Protein AF-A0A1X7K3Z0-F1 (afdb_monomer_lite)

Foldseek 3Di:
DPPQPQLVPDDLDLVSLLVLLVVCLPPPDDPSLVSLLVVLVVSLVCCVVCPVPNVPVDDPLSNVVSVVSNVCVVVVPDDDSVNSVVSNVSSD

Secondary structure (DSSP, 8-state):
------GGGS-S-HHHHHHHHHHHHHH-STHHHHHHHHHHHHHHHHHHTTGGGHHHHS-HHHHHHHHHHHHHHHTTPPPPHHHHHHHHHHT-

Organism: NCBI:txid1852522

pLDDT: mean 87.48, std 13.67, range [36.81, 97.69]

Structure (mmCIF, N/CA/C/O backbone):
data_AF-A0A1X7K3Z0-F1
#
_entry.id   AF-A0A1X7K3Z0-F1
#
loop_
_atom_site.group_PDB
_atom_site.id
_atom_site.type_symbol
_atom_site.label_atom_id
_atom_site.label_alt_id
_atom_site.label_comp_id
_atom_site.label_asym_id
_atom_site.label_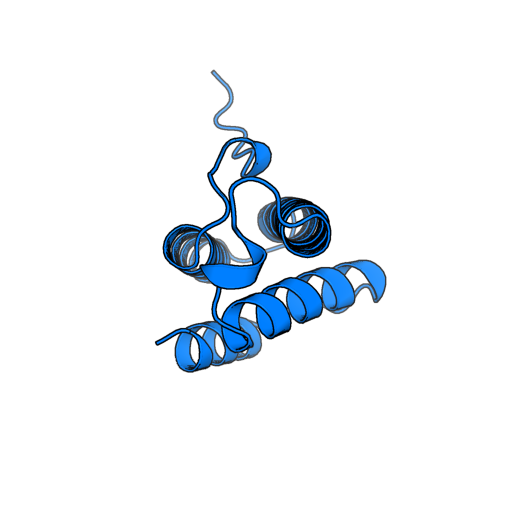entity_id
_atom_site.label_seq_id
_atom_site.pdbx_PDB_ins_code
_atom_site.Cartn_x
_atom_site.Cartn_y
_atom_site.Cartn_z
_atom_site.occupancy
_atom_site.B_iso_or_equiv
_atom_site.auth_seq_id
_atom_site.auth_comp_id
_atom_site.auth_asym_id
_atom_site.auth_atom_id
_atom_site.pdbx_PDB_model_num
ATOM 1 N N . MET A 1 1 ? -5.560 28.061 -1.333 1.00 36.81 1 MET A N 1
ATOM 2 C CA . MET A 1 1 ? -4.918 26.865 -1.914 1.00 36.81 1 MET A CA 1
ATOM 3 C C . MET A 1 1 ? -5.691 25.686 -1.373 1.00 36.81 1 MET A C 1
ATOM 5 O O . MET A 1 1 ? -5.819 25.615 -0.160 1.00 36.81 1 MET A O 1
ATOM 9 N N . ARG A 1 2 ? -6.335 24.886 -2.227 1.00 41.97 2 ARG A N 1
ATOM 10 C CA . ARG A 1 2 ? -7.012 23.674 -1.758 1.00 41.97 2 ARG A CA 1
ATOM 11 C C . ARG A 1 2 ? -5.923 22.661 -1.433 1.00 41.97 2 ARG A C 1
ATOM 13 O O . ARG A 1 2 ? -5.065 22.413 -2.275 1.00 41.97 2 ARG A O 1
ATOM 20 N N . GLU A 1 3 ? -5.920 22.168 -0.206 1.00 45.72 3 GLU A N 1
ATOM 21 C CA . GLU A 1 3 ? -5.090 21.049 0.240 1.00 45.72 3 GLU A CA 1
ATOM 22 C C . GLU A 1 3 ? -5.682 19.745 -0.311 1.00 45.72 3 GLU A C 1
ATOM 24 O O . GLU A 1 3 ? -6.072 18.854 0.436 1.00 45.72 3 GLU A O 1
ATOM 29 N N . ASP A 1 4 ? -5.818 19.661 -1.634 1.00 48.41 4 ASP A N 1
ATOM 30 C CA . ASP A 1 4 ? -6.292 18.455 -2.301 1.00 48.41 4 ASP A CA 1
ATOM 31 C C . ASP A 1 4 ? -5.103 17.476 -2.297 1.00 48.41 4 ASP A C 1
ATOM 33 O O . ASP A 1 4 ? -4.140 17.646 -3.049 1.00 48.41 4 ASP A O 1
ATOM 37 N N . GLN A 1 5 ? -5.110 16.528 -1.352 1.00 56.78 5 GLN A N 1
ATOM 38 C CA . GLN A 1 5 ? -4.059 15.528 -1.116 1.00 56.78 5 GLN A CA 1
ATOM 39 C C . GLN A 1 5 ? -3.932 14.553 -2.297 1.00 56.78 5 GLN A C 1
ATOM 41 O O . GLN A 1 5 ? -4.313 13.394 -2.226 1.00 56.78 5 GLN A O 1
ATOM 46 N N . ALA A 1 6 ? -3.351 15.017 -3.398 1.00 60.50 6 ALA A N 1
ATOM 47 C CA . ALA A 1 6 ? -3.021 14.182 -4.538 1.00 60.50 6 ALA A CA 1
ATOM 48 C C . ALA A 1 6 ? -1.753 13.367 -4.224 1.00 60.50 6 ALA A C 1
ATOM 50 O O . ALA A 1 6 ? -0.632 13.817 -4.480 1.00 60.50 6 ALA A O 1
ATOM 51 N N . PHE A 1 7 ? -1.919 12.148 -3.696 1.00 66.75 7 PHE A N 1
ATOM 52 C CA . PHE A 1 7 ? -0.818 11.188 -3.480 1.00 66.75 7 PHE A CA 1
ATOM 53 C C . PHE A 1 7 ? 0.006 10.906 -4.753 1.00 66.75 7 PHE A C 1
ATOM 55 O O . PHE A 1 7 ? 1.152 10.477 -4.686 1.00 66.75 7 PHE A O 1
ATOM 62 N N . ILE A 1 8 ? -0.551 11.240 -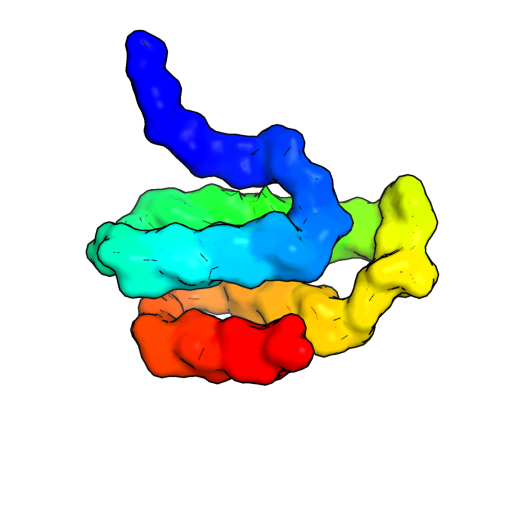5.916 1.00 62.06 8 ILE A N 1
ATOM 63 C CA . ILE A 1 8 ? -0.010 11.119 -7.275 1.00 62.06 8 ILE A CA 1
ATOM 64 C C . ILE A 1 8 ? 1.418 11.685 -7.451 1.00 62.06 8 ILE A C 1
ATOM 66 O O . ILE A 1 8 ? 2.147 11.223 -8.323 1.00 62.06 8 ILE A O 1
ATOM 70 N N . TYR A 1 9 ? 1.846 12.662 -6.642 1.00 71.75 9 TYR A N 1
ATOM 71 C CA . TYR A 1 9 ? 3.191 13.261 -6.748 1.00 71.75 9 TYR A CA 1
ATOM 72 C C . TYR A 1 9 ? 4.258 12.596 -5.871 1.00 71.75 9 TYR A C 1
ATOM 74 O O . TYR A 1 9 ? 5.425 12.992 -5.908 1.00 71.75 9 TYR A O 1
ATOM 82 N N . TYR A 1 10 ? 3.879 11.614 -5.057 1.00 82.12 10 TYR A N 1
ATOM 83 C CA . TYR A 1 10 ? 4.807 10.959 -4.147 1.00 82.12 10 TYR A CA 1
ATOM 84 C C . TYR A 1 10 ? 5.518 9.791 -4.822 1.00 82.12 10 TYR A C 1
ATOM 86 O O . TYR A 1 10 ? 4.916 9.000 -5.548 1.00 82.12 10 TYR A O 1
ATOM 94 N N . ARG A 1 11 ? 6.814 9.660 -4.525 1.00 89.75 11 ARG A N 1
ATOM 95 C CA . ARG A 1 11 ? 7.661 8.578 -5.032 1.00 89.75 11 ARG A CA 1
ATOM 96 C C . ARG A 1 11 ? 7.148 7.211 -4.579 1.00 89.75 11 ARG A C 1
ATOM 98 O O . ARG A 1 11 ? 6.732 7.065 -3.433 1.00 89.75 11 ARG A O 1
ATOM 105 N N . PHE A 1 12 ? 7.261 6.207 -5.441 1.00 93.44 12 PHE A N 1
ATOM 106 C CA . PHE A 1 12 ? 6.907 4.819 -5.144 1.00 93.44 12 PHE A CA 1
ATOM 107 C C . PHE A 1 12 ? 7.897 4.180 -4.167 1.00 93.44 12 PHE A C 1
ATOM 109 O O . PHE A 1 12 ? 8.921 3.637 -4.569 1.00 93.44 12 PHE A O 1
ATOM 116 N N . THR A 1 13 ? 7.618 4.299 -2.869 1.00 93.88 13 THR A N 1
ATOM 117 C CA . THR A 1 13 ? 8.418 3.672 -1.812 1.00 93.88 13 THR A CA 1
ATOM 118 C C . THR A 1 13 ? 7.525 3.068 -0.735 1.00 93.88 13 THR A C 1
ATOM 120 O O . THR A 1 13 ? 6.381 3.493 -0.536 1.00 93.88 13 THR A O 1
ATOM 123 N N . LYS A 1 14 ? 8.073 2.088 -0.012 1.00 94.88 14 LYS A N 1
ATOM 124 C CA . LYS A 1 14 ? 7.433 1.441 1.138 1.00 94.88 14 LYS A CA 1
ATOM 125 C C . LYS A 1 14 ? 7.059 2.454 2.225 1.00 94.88 14 LYS A C 1
ATOM 127 O O . LYS A 1 14 ? 5.969 2.396 2.783 1.00 94.88 14 LYS A O 1
ATOM 132 N N . GLU A 1 15 ? 7.920 3.432 2.490 1.00 94.50 15 GLU A N 1
ATOM 133 C CA . GLU A 1 15 ? 7.711 4.458 3.519 1.00 94.50 15 GLU A CA 1
ATOM 134 C C . GLU A 1 15 ? 6.534 5.380 3.185 1.00 94.50 15 GLU A C 1
ATOM 136 O O . GLU A 1 15 ? 5.764 5.758 4.074 1.00 94.50 15 GLU A O 1
ATOM 141 N N . ASN A 1 16 ? 6.369 5.727 1.906 1.00 94.12 16 ASN A N 1
ATOM 142 C CA . ASN A 1 16 ? 5.231 6.522 1.456 1.00 94.12 16 ASN A CA 1
ATOM 143 C C . ASN A 1 16 ? 3.928 5.723 1.563 1.00 94.12 16 ASN A C 1
ATOM 145 O O . ASN A 1 16 ? 2.956 6.245 2.103 1.00 94.12 16 ASN A O 1
ATOM 149 N N . LEU A 1 17 ? 3.933 4.441 1.175 1.00 95.38 17 LEU A N 1
ATOM 150 C CA . LEU A 1 17 ? 2.789 3.546 1.380 1.00 95.38 17 LEU A CA 1
ATOM 151 C C . LEU A 1 17 ? 2.383 3.472 2.864 1.00 95.38 17 LEU A C 1
ATOM 153 O O . LEU A 1 17 ? 1.220 3.699 3.196 1.00 95.38 17 LEU A O 1
ATOM 157 N N . ILE A 1 18 ? 3.342 3.240 3.769 1.00 95.31 18 ILE A N 1
ATOM 158 C CA . ILE A 1 18 ? 3.104 3.223 5.224 1.00 95.31 18 ILE A CA 1
ATOM 159 C C . ILE A 1 18 ? 2.519 4.560 5.695 1.00 95.31 18 ILE A C 1
ATOM 161 O O . ILE A 1 18 ? 1.592 4.593 6.509 1.00 95.31 18 ILE A O 1
ATOM 165 N N . SER A 1 19 ? 3.045 5.680 5.196 1.00 92.38 19 SER A N 1
ATOM 166 C CA . SER A 1 19 ? 2.562 7.013 5.563 1.00 92.38 19 SER A CA 1
ATOM 167 C C . SER A 1 19 ? 1.107 7.221 5.140 1.00 92.38 19 SER A C 1
ATOM 169 O O . SER A 1 19 ? 0.310 7.724 5.933 1.00 92.38 19 SER A O 1
ATOM 171 N N . PHE A 1 20 ? 0.729 6.780 3.940 1.00 92.38 20 PHE A N 1
ATOM 172 C CA . PHE A 1 20 ? -0.646 6.887 3.449 1.00 92.38 20 PHE A CA 1
ATOM 173 C C . PHE A 1 20 ? -1.614 5.991 4.213 1.00 92.38 20 PHE A C 1
ATOM 175 O O . PHE A 1 20 ? -2.682 6.459 4.602 1.00 92.38 20 PHE A O 1
ATOM 182 N N . LEU A 1 21 ? -1.221 4.755 4.522 1.00 93.00 21 LEU A N 1
ATOM 183 C CA . LEU A 1 21 ? -2.013 3.857 5.366 1.00 93.00 21 LEU A CA 1
ATOM 184 C C . LEU A 1 21 ? -2.261 4.460 6.758 1.00 93.00 21 LEU A C 1
ATOM 186 O O . LEU A 1 21 ? -3.379 4.423 7.269 1.00 93.00 21 LEU A O 1
ATOM 190 N N . ASN A 1 22 ? -1.257 5.114 7.347 1.00 91.88 22 ASN A N 1
ATOM 191 C CA . ASN A 1 22 ? -1.413 5.825 8.617 1.00 91.88 22 ASN A CA 1
ATOM 192 C C . ASN A 1 22 ? -2.340 7.049 8.528 1.00 91.88 22 ASN A C 1
ATOM 194 O O . ASN A 1 22 ? -3.041 7.355 9.496 1.00 91.88 22 ASN A O 1
ATOM 198 N N . ILE A 1 23 ? -2.345 7.771 7.402 1.00 89.25 23 ILE A N 1
ATOM 199 C CA . ILE A 1 23 ? -3.283 8.881 7.160 1.00 89.25 23 ILE A CA 1
ATOM 200 C C . ILE A 1 23 ? -4.706 8.334 7.028 1.00 89.25 23 ILE A C 1
ATOM 202 O O . ILE A 1 23 ? -5.618 8.833 7.690 1.00 89.25 23 ILE A O 1
ATOM 206 N N . LEU A 1 24 ? -4.881 7.278 6.231 1.00 88.81 24 LEU A N 1
ATOM 207 C CA . LEU A 1 24 ? -6.167 6.628 6.008 1.00 88.81 24 LEU A CA 1
ATOM 208 C C . LEU A 1 24 ? -6.770 6.122 7.324 1.00 88.81 24 LEU A C 1
ATOM 210 O O . LEU A 1 24 ? -7.932 6.406 7.617 1.00 88.81 24 LEU A O 1
ATOM 214 N N . LYS A 1 25 ? -5.951 5.483 8.169 1.00 89.12 25 LYS A N 1
ATOM 215 C CA . LYS A 1 25 ? -6.337 5.035 9.513 1.00 89.12 25 LYS A CA 1
ATOM 216 C C . LYS A 1 25 ? -6.875 6.171 10.396 1.00 89.12 25 LYS A C 1
ATOM 218 O O . LYS A 1 25 ? -7.770 5.946 11.204 1.00 89.12 25 LYS A O 1
ATOM 223 N N . LYS A 1 26 ? -6.325 7.386 10.280 1.00 85.31 26 LYS A N 1
ATOM 224 C CA . LYS A 1 26 ? -6.684 8.537 11.133 1.00 85.31 26 LYS A CA 1
ATOM 225 C C . LYS A 1 26 ? -7.932 9.289 10.666 1.00 85.31 26 LYS A C 1
ATOM 227 O O . LYS A 1 26 ? -8.616 9.867 11.506 1.00 85.31 26 LYS A O 1
ATOM 232 N N . ASN A 1 27 ? -8.213 9.307 9.361 1.00 75.44 27 ASN A N 1
ATOM 233 C CA . ASN A 1 27 ? -9.171 10.248 8.764 1.00 75.44 27 ASN A CA 1
ATOM 234 C C . ASN A 1 27 ? -10.570 9.677 8.461 1.00 75.44 27 ASN A C 1
ATOM 236 O O . ASN A 1 27 ? -11.435 10.435 8.039 1.00 75.44 27 ASN A O 1
ATOM 240 N N . ASN A 1 28 ? -10.828 8.392 8.727 1.00 60.97 28 ASN A N 1
ATOM 241 C CA . ASN A 1 28 ? -12.175 7.802 8.762 1.00 60.97 28 ASN A CA 1
ATOM 242 C C . ASN A 1 28 ? -13.064 8.075 7.513 1.00 60.97 28 ASN A C 1
ATOM 244 O O . ASN A 1 28 ? -14.191 8.535 7.680 1.00 60.97 28 ASN A O 1
ATOM 248 N N . HIS A 1 29 ? -12.572 7.750 6.300 1.00 62.53 29 HIS A N 1
ATOM 249 C CA . HIS A 1 29 ? -13.319 7.275 5.100 1.00 62.53 29 HIS A CA 1
ATOM 250 C C . HIS A 1 29 ? -13.070 7.937 3.716 1.00 62.53 29 HIS A C 1
ATOM 252 O O . HIS A 1 29 ? -12.900 9.144 3.546 1.00 62.53 29 HIS A O 1
ATOM 258 N N . ASN A 1 30 ? -13.153 7.031 2.730 1.00 57.31 30 ASN A N 1
ATOM 259 C CA . ASN A 1 30 ? -13.393 7.050 1.278 1.00 57.31 30 ASN A CA 1
ATOM 260 C C . ASN A 1 30 ? -12.562 7.941 0.353 1.00 57.31 30 ASN A C 1
ATOM 262 O O . ASN A 1 30 ? -11.855 7.384 -0.483 1.00 57.31 30 ASN A O 1
ATOM 266 N N . HIS A 1 31 ? -12.599 9.274 0.449 1.00 61.22 31 HIS A N 1
ATOM 267 C CA . HIS A 1 31 ? -11.901 10.090 -0.564 1.00 61.22 31 HIS A CA 1
ATOM 268 C C . HIS A 1 31 ? -10.386 9.853 -0.562 1.00 61.22 31 HIS A C 1
ATOM 270 O O . HIS A 1 31 ? -9.771 9.751 -1.615 1.00 61.22 31 HIS A O 1
ATOM 276 N N . THR A 1 32 ? -9.804 9.639 0.618 1.00 77.69 32 THR A N 1
ATOM 277 C CA . THR A 1 32 ? -8.387 9.289 0.766 1.00 77.69 32 THR A CA 1
ATOM 278 C C . THR A 1 32 ? -8.065 7.874 0.269 1.00 77.69 32 THR A C 1
ATOM 280 O O . THR A 1 32 ? -6.928 7.607 -0.112 1.00 77.69 32 THR A O 1
ATOM 283 N N . PHE A 1 33 ? -9.039 6.955 0.268 1.00 88.38 33 PHE A N 1
ATOM 284 C CA . PHE A 1 33 ? -8.815 5.583 -0.190 1.00 88.38 33 PHE A CA 1
ATOM 285 C C . PHE A 1 33 ? -8.733 5.501 -1.714 1.00 88.38 33 PHE A C 1
ATOM 287 O O . PHE A 1 33 ? -7.828 4.855 -2.233 1.00 88.38 33 PHE A O 1
ATOM 294 N N . ASP A 1 34 ? -9.624 6.194 -2.428 1.00 89.19 34 ASP A N 1
ATOM 295 C CA . ASP A 1 34 ? -9.621 6.195 -3.895 1.00 89.19 34 ASP A CA 1
ATOM 296 C C . ASP A 1 34 ? -8.312 6.744 -4.473 1.00 89.19 34 ASP A C 1
ATOM 298 O O . ASP A 1 34 ? -7.774 6.166 -5.426 1.00 89.19 34 ASP A O 1
ATOM 302 N N . ASP A 1 35 ? -7.793 7.818 -3.869 1.00 89.12 35 ASP A N 1
ATOM 303 C CA . ASP A 1 35 ? -6.515 8.432 -4.235 1.00 89.12 35 ASP A CA 1
ATOM 304 C C . ASP A 1 35 ? -5.332 7.504 -3.917 1.00 89.12 35 ASP A C 1
ATOM 306 O O . ASP A 1 35 ? -4.409 7.370 -4.724 1.00 89.12 35 ASP A O 1
ATOM 310 N N . LEU A 1 36 ? -5.359 6.828 -2.760 1.00 92.19 36 LEU A N 1
ATOM 311 C CA . LEU A 1 36 ? -4.341 5.841 -2.389 1.00 92.19 36 LEU A CA 1
ATOM 312 C C . LEU A 1 36 ? -4.340 4.662 -3.365 1.00 92.19 36 LEU A C 1
ATOM 314 O O . LEU A 1 36 ? -3.288 4.265 -3.852 1.00 92.19 36 LEU A O 1
ATOM 318 N N . ALA A 1 37 ? -5.509 4.119 -3.683 1.00 93.88 37 ALA A N 1
ATOM 319 C CA . ALA A 1 37 ? -5.633 2.992 -4.592 1.00 93.88 37 ALA A CA 1
ATOM 320 C C . ALA A 1 37 ? -5.202 3.350 -6.026 1.00 93.88 37 ALA A C 1
ATOM 322 O O . ALA A 1 37 ? -4.601 2.521 -6.707 1.00 93.88 37 ALA A O 1
ATOM 323 N N . GLU A 1 38 ? -5.425 4.590 -6.477 1.00 93.00 38 GLU A N 1
ATOM 324 C CA . GLU A 1 38 ? -4.896 5.070 -7.761 1.00 93.00 38 GLU A CA 1
ATOM 325 C C . GLU A 1 38 ? -3.364 5.195 -7.749 1.00 93.00 38 GLU A C 1
ATOM 327 O O . GLU A 1 38 ? -2.677 4.832 -8.713 1.00 93.00 38 GLU A O 1
ATOM 332 N N . TRP A 1 39 ? -2.807 5.662 -6.631 1.00 94.88 39 TRP A N 1
ATOM 333 C CA . TRP A 1 39 ? -1.365 5.686 -6.427 1.00 94.88 39 TRP A CA 1
ATOM 334 C C . TRP A 1 39 ? -0.775 4.267 -6.393 1.00 94.88 39 TRP A C 1
ATOM 336 O O . TRP A 1 39 ? 0.242 4.021 -7.038 1.00 94.88 39 TRP A O 1
ATOM 346 N N . CYS A 1 40 ? -1.438 3.312 -5.735 1.00 95.88 40 CYS A N 1
ATOM 347 C CA . CYS A 1 40 ? -1.056 1.899 -5.716 1.00 95.88 40 CYS A CA 1
ATOM 348 C C . CYS A 1 40 ? -1.081 1.279 -7.121 1.00 95.88 40 CYS A C 1
ATOM 350 O O . CYS A 1 40 ? -0.119 0.624 -7.523 1.00 95.88 40 CYS A O 1
ATOM 352 N N . HIS A 1 41 ? -2.115 1.549 -7.918 1.00 95.12 41 HIS A N 1
ATOM 353 C CA . HIS A 1 41 ? -2.152 1.122 -9.318 1.00 95.12 41 HIS A CA 1
ATOM 354 C C . HIS A 1 41 ? -0.967 1.678 -10.126 1.00 95.12 41 HIS A C 1
ATOM 356 O O . HIS A 1 41 ? -0.327 0.956 -10.900 1.00 95.12 41 HIS A O 1
ATOM 362 N N . SER A 1 42 ? -0.630 2.952 -9.908 1.00 94.88 42 SER A N 1
ATOM 363 C CA . SER A 1 42 ? 0.523 3.594 -10.542 1.00 94.88 42 SER A CA 1
ATOM 364 C C . SER A 1 42 ? 1.844 2.971 -10.085 1.00 94.88 42 SER A C 1
ATOM 366 O O . SER A 1 42 ? 2.707 2.708 -10.925 1.00 94.88 42 SER A O 1
ATOM 368 N N . PHE A 1 43 ? 1.992 2.671 -8.791 1.00 95.31 43 PHE A N 1
ATOM 369 C CA . PHE A 1 43 ? 3.156 1.974 -8.244 1.00 95.31 43 PHE A CA 1
ATOM 370 C C . PHE A 1 43 ? 3.316 0.619 -8.931 1.00 95.31 43 PHE A C 1
ATOM 372 O O . PHE A 1 43 ? 4.338 0.377 -9.568 1.00 95.31 43 PHE A O 1
ATOM 379 N N . TRP A 1 44 ? 2.292 -0.232 -8.895 1.00 95.25 44 TRP A N 1
ATOM 380 C CA . TRP A 1 44 ? 2.339 -1.553 -9.519 1.00 95.25 44 TRP A CA 1
ATOM 381 C C . TRP A 1 44 ? 2.691 -1.489 -11.010 1.00 95.25 44 TRP A C 1
ATOM 383 O O . TRP A 1 44 ? 3.535 -2.253 -11.483 1.00 95.25 44 TRP A O 1
ATOM 393 N N . THR A 1 45 ? 2.104 -0.540 -11.747 1.00 94.69 45 THR A N 1
ATOM 394 C CA . THR A 1 45 ? 2.404 -0.337 -13.173 1.00 94.69 45 THR A CA 1
ATOM 395 C C . THR A 1 45 ? 3.883 -0.004 -13.392 1.00 94.69 45 THR A C 1
ATOM 397 O O . THR A 1 45 ? 4.527 -0.605 -14.252 1.00 94.69 45 THR A O 1
ATOM 400 N N . ASN A 1 46 ? 4.442 0.904 -12.584 1.00 94.06 46 ASN A N 1
ATOM 401 C CA . ASN A 1 46 ? 5.850 1.298 -12.666 1.00 94.06 46 ASN A CA 1
ATOM 402 C C . ASN A 1 46 ? 6.800 0.177 -12.220 1.00 94.06 46 ASN A C 1
ATOM 404 O O . ASN A 1 46 ? 7.834 -0.034 -12.859 1.00 94.06 46 ASN A O 1
ATOM 408 N N . TRP A 1 47 ? 6.429 -0.581 -11.186 1.00 94.81 47 TRP A N 1
ATOM 409 C CA . TRP A 1 47 ? 7.161 -1.761 -10.729 1.00 94.81 47 TRP A CA 1
ATOM 410 C C . TRP A 1 47 ? 7.228 -2.836 -11.821 1.00 94.81 47 TRP A C 1
ATOM 412 O O . TRP A 1 47 ? 8.308 -3.345 -12.112 1.00 94.81 47 TRP A O 1
ATOM 422 N N . ARG A 1 48 ? 6.115 -3.116 -12.518 1.00 93.38 48 ARG A N 1
ATOM 423 C CA . ARG A 1 48 ? 6.090 -4.079 -13.638 1.00 93.38 48 ARG A CA 1
ATOM 424 C C . ARG A 1 48 ? 6.961 -3.676 -14.820 1.00 93.38 48 ARG A C 1
ATOM 426 O O . ARG A 1 48 ? 7.456 -4.555 -15.520 1.00 93.38 48 ARG A O 1
ATOM 433 N N . SER A 1 49 ? 7.107 -2.380 -15.077 1.00 92.81 49 SER A N 1
ATOM 434 C CA . SER A 1 49 ? 7.994 -1.875 -16.130 1.00 92.81 49 SER A CA 1
ATOM 435 C C . SER A 1 49 ? 9.449 -1.707 -15.682 1.00 92.81 49 SER A C 1
ATOM 437 O O . SER A 1 49 ? 10.251 -1.210 -16.468 1.00 92.81 49 SER A O 1
ATOM 439 N N . ASP A 1 50 ? 9.774 -2.066 -14.434 1.00 92.00 50 ASP A N 1
ATOM 440 C CA . ASP A 1 50 ? 11.055 -1.787 -13.773 1.00 92.00 50 ASP A CA 1
ATOM 441 C C . ASP A 1 50 ? 11.497 -0.315 -13.902 1.00 92.00 50 ASP A C 1
ATOM 443 O O . ASP A 1 50 ? 12.667 0.021 -14.106 1.00 92.00 50 ASP A O 1
ATOM 447 N N . HIS A 1 51 ? 10.532 0.603 -13.812 1.00 89.31 51 HIS A N 1
ATOM 448 C CA . HIS A 1 51 ? 10.818 2.029 -13.878 1.00 89.31 51 HIS A CA 1
ATOM 449 C C . HIS A 1 51 ? 11.687 2.424 -12.679 1.00 89.31 51 HIS A C 1
ATOM 451 O O . HIS A 1 51 ? 11.387 2.047 -11.551 1.00 89.31 51 HIS A O 1
ATOM 457 N N . GLU A 1 52 ? 12.781 3.147 -12.923 1.00 88.31 52 GLU A N 1
ATOM 458 C CA . GLU A 1 52 ? 13.776 3.511 -11.899 1.00 88.31 52 GLU A CA 1
ATOM 459 C C . GLU A 1 52 ? 14.356 2.331 -11.082 1.00 88.31 52 GLU A C 1
ATOM 461 O O . GLU A 1 52 ? 14.873 2.544 -9.986 1.00 88.31 52 GLU A O 1
ATOM 466 N N . GLY A 1 53 ? 14.316 1.090 -11.587 1.00 89.00 53 GLY A N 1
ATOM 467 C CA . GLY A 1 53 ? 14.822 -0.074 -10.846 1.00 89.00 53 GLY A CA 1
ATOM 468 C C . GLY A 1 53 ? 13.898 -0.539 -9.712 1.00 89.00 53 GLY A C 1
ATOM 469 O O . GLY A 1 53 ? 14.352 -1.183 -8.757 1.00 89.00 53 GLY A O 1
ATOM 470 N N . LEU A 1 54 ? 12.610 -0.178 -9.764 1.00 90.25 54 LEU A N 1
ATOM 471 C CA . LEU A 1 54 ? 11.618 -0.544 -8.751 1.00 90.25 54 LEU A CA 1
ATOM 472 C C . LEU A 1 54 ? 11.455 -2.055 -8.596 1.00 90.25 54 LEU A C 1
ATOM 474 O O . LEU A 1 54 ? 11.239 -2.508 -7.471 1.00 90.25 54 LEU A O 1
ATOM 478 N N . PHE A 1 55 ? 11.597 -2.836 -9.672 1.00 91.25 55 PHE A N 1
ATOM 479 C CA . PHE A 1 55 ? 11.443 -4.290 -9.608 1.00 91.25 55 PHE A CA 1
ATOM 480 C C . PHE A 1 55 ? 12.450 -4.912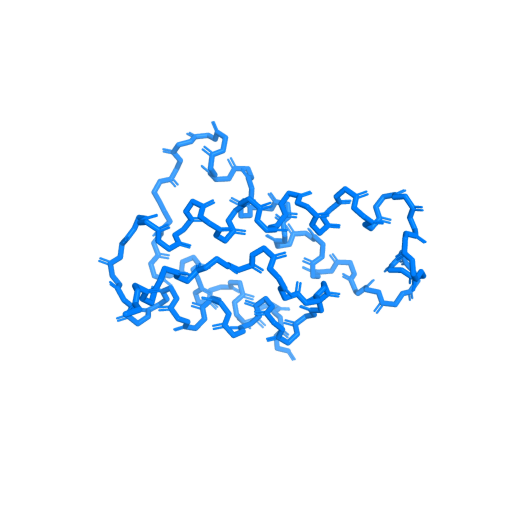 -8.636 1.00 91.25 55 PHE A C 1
ATOM 482 O O . PHE A 1 55 ? 12.118 -5.808 -7.867 1.00 91.25 55 PHE A O 1
ATOM 489 N N 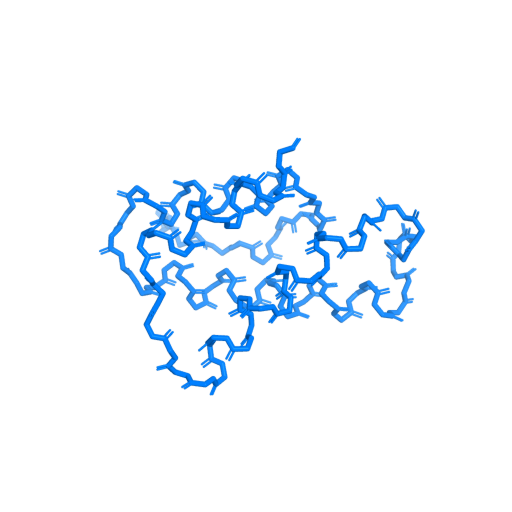. HIS A 1 56 ? 13.675 -4.387 -8.636 1.00 90.75 56 HIS A N 1
ATOM 490 C CA . HIS A 1 56 ? 14.778 -4.889 -7.822 1.00 90.75 56 HIS A CA 1
ATOM 491 C C . HIS A 1 56 ? 14.871 -4.264 -6.428 1.00 90.75 56 HIS A C 1
ATOM 493 O O . HIS A 1 56 ? 15.477 -4.852 -5.535 1.00 90.75 56 HIS A O 1
ATOM 499 N N . SER A 1 57 ? 14.324 -3.063 -6.252 1.00 90.62 57 SER A N 1
ATOM 500 C CA . SER A 1 57 ? 14.426 -2.296 -5.004 1.00 90.62 57 SER A CA 1
ATOM 501 C C . SER A 1 57 ? 13.199 -2.414 -4.098 1.00 90.62 57 SER A C 1
ATOM 503 O O . SER A 1 57 ? 13.237 -1.917 -2.974 1.00 90.62 57 SER A O 1
ATOM 505 N N . THR A 1 58 ? 12.134 -3.078 -4.555 1.00 92.88 58 THR A N 1
ATOM 506 C CA . THR A 1 58 ? 10.884 -3.230 -3.799 1.00 92.88 58 THR A CA 1
ATOM 507 C C . THR A 1 58 ? 10.710 -4.659 -3.297 1.00 92.88 58 THR A C 1
ATOM 509 O O . THR A 1 58 ? 10.827 -5.614 -4.061 1.00 92.88 58 THR A O 1
ATOM 512 N N . GLU A 1 59 ? 10.395 -4.803 -2.011 1.00 94.38 59 GLU A N 1
ATOM 513 C CA . GLU A 1 59 ? 10.063 -6.089 -1.392 1.00 94.38 59 GLU A CA 1
ATOM 514 C C . GLU A 1 59 ? 8.739 -6.642 -1.939 1.00 94.38 59 GLU A C 1
ATOM 516 O O . GLU A 1 59 ? 7.780 -5.891 -2.121 1.00 94.38 59 GLU A O 1
ATOM 521 N N . GLU A 1 60 ? 8.658 -7.962 -2.123 1.00 93.12 60 GLU A N 1
ATOM 522 C CA . GLU A 1 60 ? 7.454 -8.647 -2.623 1.00 93.12 60 GLU A CA 1
ATOM 523 C C . GLU A 1 60 ? 6.218 -8.329 -1.768 1.00 93.12 60 GLU A C 1
ATOM 525 O O . GLU A 1 60 ? 5.206 -7.893 -2.304 1.00 93.12 60 GLU A O 1
ATOM 530 N N . THR A 1 61 ? 6.348 -8.352 -0.435 1.00 96.62 61 THR A N 1
ATOM 531 C CA . THR A 1 61 ? 5.268 -7.981 0.498 1.00 96.62 61 THR A CA 1
ATOM 532 C C . THR A 1 61 ? 4.722 -6.569 0.264 1.00 96.62 61 THR A C 1
ATOM 534 O O . THR A 1 61 ?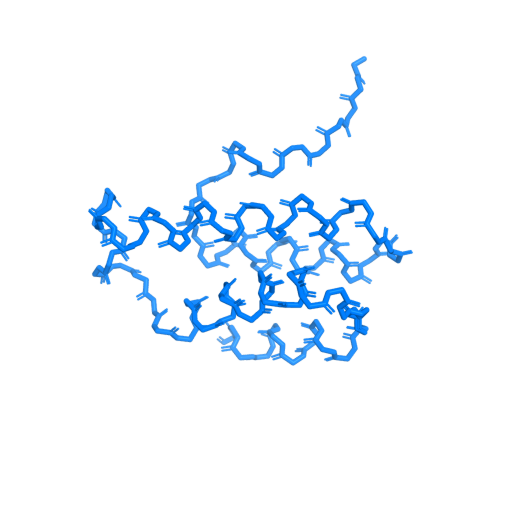 3.535 -6.317 0.466 1.00 96.62 61 THR A O 1
ATOM 537 N N . THR A 1 62 ? 5.573 -5.624 -0.157 1.00 96.81 62 THR A N 1
ATOM 538 C CA . THR A 1 62 ? 5.122 -4.258 -0.471 1.00 96.81 62 THR A CA 1
ATOM 539 C C . THR A 1 62 ? 4.239 -4.267 -1.715 1.00 96.81 62 THR A C 1
ATOM 541 O O . THR A 1 62 ? 3.223 -3.578 -1.749 1.00 96.81 62 THR A O 1
ATOM 544 N N . ILE A 1 63 ? 4.596 -5.070 -2.720 1.00 97.00 63 ILE A N 1
ATOM 545 C CA . ILE A 1 63 ? 3.824 -5.209 -3.957 1.00 97.00 63 ILE A CA 1
ATOM 546 C C . ILE A 1 63 ? 2.519 -5.962 -3.728 1.00 97.00 63 ILE A C 1
ATOM 548 O O . ILE A 1 63 ? 1.496 -5.522 -4.248 1.00 97.00 63 ILE A O 1
ATOM 552 N N . ASP A 1 64 ? 2.528 -7.013 -2.909 1.00 97.44 64 ASP A N 1
ATOM 553 C CA . ASP A 1 64 ? 1.312 -7.735 -2.526 1.00 97.44 64 ASP A CA 1
ATOM 554 C C . ASP A 1 64 ? 0.275 -6.770 -1.944 1.00 97.44 64 ASP A C 1
ATOM 556 O O . ASP A 1 64 ? -0.865 -6.719 -2.394 1.00 97.44 64 ASP A O 1
ATOM 560 N N . ILE A 1 65 ? 0.693 -5.915 -1.008 1.00 97.69 65 ILE A N 1
ATOM 561 C CA . ILE A 1 65 ? -0.203 -4.949 -0.361 1.00 97.69 65 ILE A CA 1
ATOM 562 C C . ILE A 1 65 ? -0.651 -3.856 -1.334 1.00 97.69 65 ILE A C 1
ATOM 564 O O . ILE A 1 65 ? -1.817 -3.464 -1.329 1.00 97.69 65 ILE A O 1
ATOM 568 N N . VAL A 1 66 ? 0.241 -3.372 -2.203 1.00 97.12 66 VAL A N 1
ATOM 569 C CA . VAL A 1 66 ? -0.122 -2.435 -3.279 1.00 97.12 66 VAL A CA 1
ATOM 570 C C . VAL A 1 66 ? -1.217 -3.026 -4.174 1.00 97.12 66 VAL A C 1
ATOM 572 O O . VAL A 1 66 ? -2.160 -2.317 -4.532 1.00 97.12 66 VAL A O 1
ATOM 575 N N . MET A 1 67 ? -1.111 -4.309 -4.522 1.00 97.12 67 MET A N 1
ATOM 576 C CA . MET A 1 67 ? -2.120 -5.005 -5.316 1.00 97.12 67 MET A CA 1
ATOM 577 C C . MET A 1 67 ? -3.424 -5.191 -4.540 1.00 97.12 67 MET A C 1
ATOM 579 O O . MET A 1 67 ? -4.474 -4.833 -5.065 1.00 97.12 67 MET A O 1
ATOM 583 N N . GLU A 1 68 ? -3.369 -5.656 -3.290 1.00 97.25 68 GLU A N 1
ATOM 584 C CA . GLU A 1 68 ? -4.548 -5.846 -2.433 1.00 97.25 68 GLU A CA 1
ATOM 585 C C . GLU A 1 68 ? -5.373 -4.556 -2.293 1.00 97.25 68 GLU A C 1
ATOM 587 O O . GLU A 1 68 ? -6.590 -4.571 -2.478 1.00 97.25 68 GLU A O 1
ATOM 592 N N . ILE A 1 69 ? -4.720 -3.414 -2.046 1.00 95.81 69 ILE A N 1
ATOM 593 C CA . ILE A 1 69 ? -5.395 -2.108 -1.945 1.00 95.81 69 ILE A CA 1
ATOM 594 C C . ILE A 1 69 ? -6.146 -1.785 -3.242 1.00 95.81 69 ILE A C 1
ATOM 596 O O . ILE A 1 69 ? -7.299 -1.343 -3.215 1.00 95.81 69 ILE A O 1
ATOM 600 N N . PHE A 1 70 ? -5.504 -1.992 -4.392 1.00 95.00 70 PHE A N 1
ATOM 601 C CA . PHE A 1 70 ? -6.125 -1.708 -5.680 1.00 95.00 70 PHE A CA 1
ATOM 602 C C . PHE A 1 70 ? -7.268 -2.684 -5.999 1.00 95.00 70 PHE A C 1
ATOM 604 O O . PHE A 1 70 ? -8.312 -2.270 -6.507 1.00 95.00 70 PHE A O 1
ATOM 611 N N . GLU A 1 71 ? -7.122 -3.959 -5.643 1.00 95.25 71 GLU A N 1
ATOM 612 C CA . GLU A 1 71 ? -8.171 -4.970 -5.782 1.00 95.25 71 GLU A CA 1
ATOM 613 C C . GLU A 1 71 ? -9.401 -4.651 -4.929 1.00 95.25 71 GLU A C 1
ATOM 615 O O . GLU A 1 71 ? -10.527 -4.804 -5.414 1.00 95.25 71 GLU A O 1
ATOM 620 N N . CYS A 1 72 ? -9.216 -4.137 -3.707 1.00 94.50 72 CYS A N 1
ATOM 621 C CA . CYS A 1 72 ? -10.316 -3.643 -2.880 1.00 94.50 72 CYS A CA 1
ATOM 622 C C . CYS A 1 72 ? -11.104 -2.535 -3.595 1.00 94.50 72 CYS A C 1
ATOM 624 O O . CYS A 1 72 ? -12.335 -2.591 -3.612 1.00 94.50 72 CYS A O 1
ATOM 626 N N . LYS A 1 73 ? -10.423 -1.583 -4.257 1.00 92.94 73 LYS A N 1
ATOM 627 C CA . LYS A 1 73 ? -11.077 -0.532 -5.063 1.00 92.94 73 LYS A CA 1
ATOM 628 C C . LYS A 1 73 ? -11.861 -1.116 -6.237 1.00 92.94 73 LYS A C 1
ATOM 630 O O . LYS A 1 73 ? -13.039 -0.805 -6.387 1.00 92.94 73 LYS A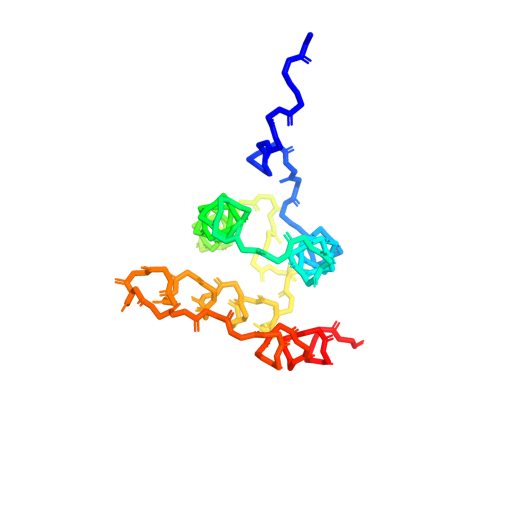 O 1
ATOM 635 N N . ILE A 1 74 ? -11.251 -1.983 -7.052 1.00 94.31 74 ILE A N 1
ATOM 636 C CA . ILE A 1 74 ? -11.938 -2.604 -8.206 1.00 94.31 74 ILE A CA 1
ATOM 637 C C . ILE A 1 74 ? -13.168 -3.399 -7.748 1.00 94.31 74 ILE A C 1
ATOM 639 O O . ILE A 1 74 ? -14.209 -3.389 -8.408 1.00 94.31 74 ILE A O 1
ATOM 643 N N . SER A 1 75 ? -13.048 -4.076 -6.609 1.00 95.12 75 SER A N 1
ATOM 644 C CA . SER A 1 75 ? -14.095 -4.930 -6.051 1.00 95.12 75 SER A CA 1
ATOM 645 C C . SER A 1 75 ? -15.149 -4.157 -5.250 1.00 95.12 75 SER A C 1
ATOM 647 O O . SER A 1 75 ? -16.110 -4.769 -4.789 1.00 95.12 75 SER A O 1
ATOM 649 N N . ASN A 1 76 ? -15.001 -2.833 -5.094 1.00 89.75 76 ASN A N 1
ATOM 650 C CA . ASN A 1 76 ? -15.823 -1.986 -4.221 1.00 89.75 76 ASN A CA 1
ATOM 651 C C . ASN A 1 76 ? -15.952 -2.555 -2.793 1.00 89.75 76 ASN A C 1
ATOM 653 O O . ASN A 1 76 ? -17.037 -2.561 -2.211 1.00 89.75 76 ASN A O 1
ATOM 657 N N . ILE A 1 77 ? -14.851 -3.087 -2.254 1.00 89.75 77 ILE A N 1
ATOM 658 C CA . ILE A 1 77 ? -14.779 -3.606 -0.887 1.00 89.75 77 ILE A CA 1
ATOM 659 C C . ILE A 1 77 ? -14.461 -2.443 0.049 1.00 89.75 77 ILE A C 1
ATOM 661 O O . ILE A 1 77 ? -13.425 -1.793 -0.094 1.00 89.75 77 ILE A O 1
ATOM 665 N N . ASP A 1 78 ? -15.330 -2.220 1.033 1.00 87.25 78 ASP A N 1
ATOM 666 C CA . ASP A 1 78 ? -15.057 -1.276 2.112 1.00 87.25 78 ASP A CA 1
ATOM 667 C C . ASP A 1 78 ? -13.899 -1.788 2.975 1.00 87.25 78 ASP A C 1
ATOM 669 O O . ASP A 1 78 ? -13.956 -2.871 3.565 1.00 87.25 78 ASP A O 1
ATOM 673 N N . VAL A 1 79 ? -12.840 -0.987 3.060 1.00 89.50 79 VAL A N 1
ATOM 674 C CA . VAL A 1 79 ? -11.646 -1.312 3.840 1.00 89.50 79 VAL A CA 1
ATOM 675 C C . VAL A 1 79 ? -11.861 -0.924 5.299 1.00 89.50 79 VAL A C 1
ATOM 677 O O . VAL A 1 79 ? -12.075 0.245 5.626 1.00 89.50 79 VAL A O 1
ATOM 680 N N . SER A 1 80 ? -11.780 -1.912 6.191 1.00 91.06 80 SER A N 1
ATOM 681 C CA . SER A 1 80 ? -11.867 -1.695 7.634 1.00 91.06 80 SER A CA 1
ATOM 682 C C . SER A 1 80 ? -10.548 -1.168 8.211 1.00 91.06 80 SER A C 1
ATOM 684 O O . SER A 1 80 ? -9.470 -1.343 7.642 1.00 91.06 80 SER A O 1
ATOM 686 N N . ILE A 1 81 ? -10.614 -0.562 9.399 1.00 90.31 81 ILE A N 1
ATOM 687 C CA . ILE A 1 81 ? -9.411 -0.160 10.147 1.00 90.31 81 ILE A CA 1
ATOM 688 C C . ILE A 1 81 ? -8.531 -1.378 10.471 1.00 90.31 81 ILE A C 1
ATOM 690 O O . ILE A 1 81 ? -7.309 -1.276 10.432 1.00 90.31 81 ILE A O 1
ATOM 694 N N . GLU A 1 82 ? -9.142 -2.533 10.744 1.00 93.25 82 GLU A N 1
ATOM 695 C CA . GLU A 1 82 ? -8.439 -3.792 11.023 1.00 93.25 82 GLU A CA 1
ATOM 696 C C . GLU A 1 82 ? -7.614 -4.257 9.817 1.00 93.25 82 GLU A C 1
ATOM 698 O O . GLU A 1 82 ? -6.467 -4.662 9.985 1.00 93.25 82 GLU A O 1
ATOM 703 N N . GLN A 1 83 ? -8.155 -4.114 8.601 1.00 94.25 83 GLN A N 1
ATOM 704 C CA . GLN A 1 83 ? -7.433 -4.430 7.368 1.00 94.25 83 GLN A CA 1
ATOM 705 C C . GLN A 1 83 ? -6.221 -3.509 7.167 1.00 94.25 83 GLN A C 1
ATOM 707 O O . GLN A 1 83 ? -5.141 -3.964 6.791 1.00 94.25 83 GLN A O 1
ATOM 712 N N . ILE A 1 84 ? -6.381 -2.212 7.454 1.00 94.19 84 ILE A N 1
ATOM 713 C CA . ILE A 1 84 ? -5.275 -1.245 7.393 1.00 94.19 84 ILE A CA 1
ATOM 714 C C . ILE A 1 84 ? -4.183 -1.613 8.404 1.00 94.19 84 ILE A C 1
ATOM 716 O O . ILE A 1 84 ? -2.996 -1.533 8.087 1.00 94.19 84 ILE A O 1
ATOM 720 N N . ASP A 1 85 ? -4.573 -2.035 9.606 1.00 95.38 85 ASP A N 1
ATOM 721 C CA . ASP A 1 85 ? -3.634 -2.472 10.638 1.00 95.38 85 ASP A CA 1
ATOM 722 C C . ASP A 1 85 ? -2.889 -3.748 10.250 1.00 95.38 85 ASP A C 1
ATOM 724 O O . ASP A 1 85 ? -1.679 -3.830 10.463 1.00 95.38 85 ASP A O 1
ATOM 728 N N . GLU A 1 86 ? -3.559 -4.705 9.614 1.00 96.50 86 GLU A N 1
ATOM 729 C CA . GLU A 1 86 ? -2.911 -5.901 9.079 1.00 96.50 86 GLU A CA 1
ATOM 730 C C . GLU A 1 86 ? -1.859 -5.555 8.016 1.00 96.50 86 GLU A C 1
ATOM 732 O O . GLU A 1 86 ? -0.728 -6.048 8.075 1.00 96.50 86 GLU A O 1
ATOM 737 N N . TRP A 1 87 ? -2.188 -4.659 7.080 1.00 97.12 87 TRP A N 1
ATOM 738 C CA . TRP A 1 87 ? -1.231 -4.187 6.077 1.00 97.12 87 TRP A CA 1
ATOM 739 C C . TRP A 1 87 ? -0.025 -3.494 6.716 1.00 97.12 87 TRP A C 1
ATOM 741 O O . TRP A 1 87 ? 1.114 -3.773 6.346 1.00 97.12 87 TRP A O 1
ATOM 751 N N . LEU A 1 88 ? -0.245 -2.634 7.713 1.00 96.12 88 LEU A N 1
ATOM 752 C CA . LEU A 1 88 ? 0.841 -1.968 8.437 1.00 96.12 88 LEU A CA 1
ATOM 753 C C . LEU A 1 88 ? 1.747 -2.960 9.184 1.00 96.12 88 LEU A C 1
ATOM 755 O O . LEU A 1 88 ? 2.966 -2.779 9.194 1.00 96.12 88 LEU A O 1
ATOM 759 N N . ILE A 1 89 ? 1.181 -4.018 9.774 1.00 96.69 89 ILE A N 1
ATOM 760 C CA . ILE A 1 89 ? 1.949 -5.078 10.446 1.00 96.69 89 ILE A CA 1
ATOM 761 C C . ILE A 1 89 ? 2.819 -5.835 9.440 1.00 96.69 89 ILE A C 1
ATOM 763 O O . ILE A 1 89 ? 3.993 -6.066 9.709 1.00 96.69 89 ILE A O 1
ATOM 767 N N . ARG A 1 90 ? 2.273 -6.190 8.273 1.00 96.69 90 ARG A N 1
ATOM 768 C CA . ARG A 1 90 ? 3.016 -6.892 7.211 1.00 96.69 90 ARG A CA 1
ATOM 769 C C . ARG A 1 90 ? 4.132 -6.041 6.595 1.00 96.69 90 ARG A C 1
ATOM 771 O O . ARG A 1 90 ? 5.101 -6.595 6.087 1.00 96.69 90 ARG A O 1
ATOM 778 N N . LEU A 1 91 ? 3.998 -4.713 6.631 1.00 93.44 91 LEU A N 1
ATOM 779 C CA . LEU A 1 91 ? 5.014 -3.766 6.159 1.00 93.44 91 LEU A CA 1
ATOM 780 C C . LEU A 1 91 ? 6.082 -3.430 7.213 1.00 93.44 91 LEU A C 1
ATOM 782 O O . LEU A 1 91 ? 7.044 -2.743 6.869 1.00 93.44 91 LEU A O 1
ATOM 786 N N . SER A 1 92 ? 5.926 -3.859 8.467 1.00 87.00 92 SER A N 1
ATOM 787 C CA . SER A 1 92 ? 6.901 -3.610 9.543 1.00 87.00 92 SER A CA 1
ATOM 788 C C . SER A 1 92 ? 8.094 -4.556 9.454 1.00 87.00 92 SER A C 1
ATOM 790 O O . SER A 1 92 ? 9.231 -4.060 9.612 1.00 87.00 92 SER A O 1
#

Radius of gyration: 12.64 Å; chains: 1; bounding box: 31×36×27 Å

Sequence (92 aa):
MREDQAFIYYRFTKENLISFLNILKKNNHNHTFDDLAEWCHSFWTNWRSDHEGLFHSTEETTIDIVMEIFECKISNIDVSIEQIDEWLIRLS